Protein AF-A0A7V9C460-F1 (afdb_monomer_lite)

Sequence (54 aa):
MNEINSSGDAYLSHTKLDGKYTLRLSVGSIRVEERHLRKVWDLLNQKLSPNSGR

Secondary structure (DSSP, 8-state):
-HHHHHHTS---EEEEETTEEEEE-----TT--HHHHHHHHHHHHHHHS--S--

Radius of gyration: 12.76 Å; chains: 1; bounding box: 32×19×38 Å

pLDDT: mean 89.2, std 12.94, range [38.06, 97.94]

Foldseek 3Di:
DVVCVVVVLADWDWDADPNDIGIDDDDDDPPDDPVSVVVVVVVVCVVVPPPPDD

Structure (mmCIF, N/CA/C/O backbone):
data_AF-A0A7V9C460-F1
#
_entry.id   AF-A0A7V9C460-F1
#
loop_
_atom_site.group_PDB
_atom_site.id
_atom_site.type_symbol
_atom_site.label_atom_id
_atom_site.label_alt_id
_atom_site.label_comp_id
_atom_site.label_asym_id
_atom_site.label_entity_id
_atom_site.label_seq_id
_atom_site.pdbx_PDB_ins_code
_atom_site.Cartn_x
_atom_site.Cartn_y
_atom_site.Cartn_z
_atom_site.occupancy
_atom_site.B_iso_or_equiv
_atom_site.auth_seq_id
_atom_site.auth_comp_id
_atom_site.auth_asym_id
_atom_site.auth_atom_id
_atom_site.pdbx_PDB_model_num
ATOM 1 N N . MET A 1 1 ? -0.393 5.243 6.625 1.00 89.06 1 MET A N 1
ATOM 2 C CA . MET A 1 1 ? -0.719 5.672 5.242 1.00 89.06 1 MET A CA 1
ATOM 3 C C . MET A 1 1 ? -0.167 7.055 4.937 1.00 89.06 1 MET A C 1
ATOM 5 O O . MET A 1 1 ? 0.670 7.139 4.054 1.00 89.06 1 MET A O 1
ATOM 9 N N . ASN A 1 2 ? -0.588 8.108 5.650 1.00 92.50 2 ASN A N 1
ATOM 10 C CA . ASN A 1 2 ? -0.215 9.496 5.325 1.00 92.50 2 ASN A CA 1
ATOM 11 C C . ASN A 1 2 ? 1.297 9.713 5.189 1.00 92.50 2 ASN A C 1
ATOM 13 O O . ASN A 1 2 ? 1.729 10.309 4.213 1.00 92.50 2 ASN A O 1
ATOM 17 N N . GLU A 1 3 ? 2.098 9.158 6.101 1.00 91.75 3 GLU A N 1
ATOM 18 C CA . GLU A 1 3 ? 3.562 9.246 6.016 1.00 91.75 3 GLU A CA 1
ATOM 19 C C . GLU A 1 3 ? 4.137 8.609 4.743 1.00 91.75 3 GLU A C 1
ATOM 21 O O . GLU A 1 3 ? 4.990 9.206 4.100 1.00 91.75 3 GLU A O 1
ATOM 26 N N . ILE A 1 4 ? 3.640 7.429 4.350 1.00 92.00 4 ILE A N 1
ATOM 27 C CA . ILE A 1 4 ? 4.086 6.722 3.137 1.00 92.00 4 ILE A CA 1
ATOM 28 C C . ILE A 1 4 ? 3.699 7.516 1.882 1.00 92.00 4 ILE A C 1
ATOM 30 O O . ILE A 1 4 ? 4.500 7.664 0.968 1.00 92.00 4 ILE A O 1
ATOM 34 N N . ASN A 1 5 ? 2.486 8.074 1.849 1.00 94.44 5 ASN A N 1
ATOM 35 C CA . ASN A 1 5 ? 2.049 8.890 0.717 1.00 94.44 5 ASN A CA 1
ATOM 36 C C . ASN A 1 5 ? 2.826 10.210 0.632 1.00 94.44 5 ASN A C 1
ATOM 38 O O . ASN A 1 5 ? 3.124 10.674 -0.464 1.00 94.44 5 ASN A O 1
ATOM 42 N N . SER A 1 6 ? 3.159 10.812 1.777 1.00 93.44 6 SER A N 1
ATOM 43 C CA . SER A 1 6 ? 3.921 12.059 1.831 1.00 93.44 6 SER A CA 1
ATOM 44 C C . SER A 1 6 ? 5.393 11.875 1.464 1.00 93.44 6 SER A C 1
ATOM 46 O O . SER A 1 6 ? 6.004 12.844 1.021 1.00 93.44 6 SER A O 1
ATOM 48 N N . SER A 1 7 ? 5.970 10.679 1.640 1.00 91.06 7 SER A N 1
ATOM 49 C CA . SER A 1 7 ? 7.353 10.409 1.225 1.00 91.06 7 SER A CA 1
ATOM 50 C C . SER A 1 7 ? 7.501 10.257 -0.291 1.00 91.06 7 SER A C 1
ATOM 52 O O . SER A 1 7 ? 8.608 10.360 -0.812 1.00 91.06 7 SER A O 1
ATOM 54 N N . GLY A 1 8 ? 6.401 10.012 -1.013 1.00 89.50 8 GLY A N 1
ATOM 55 C CA . GLY A 1 8 ? 6.411 9.760 -2.456 1.00 89.50 8 GLY A CA 1
ATOM 56 C C . GLY A 1 8 ? 6.931 8.372 -2.846 1.00 89.50 8 GLY A C 1
ATOM 57 O O . GLY A 1 8 ? 6.959 8.045 -4.030 1.00 89.50 8 GLY A O 1
ATOM 58 N N . ASP A 1 9 ? 7.302 7.529 -1.877 1.00 88.56 9 ASP A N 1
ATOM 59 C CA . ASP A 1 9 ? 7.811 6.180 -2.143 1.00 88.56 9 ASP A CA 1
ATOM 60 C C . ASP A 1 9 ? 6.739 5.237 -2.688 1.00 88.56 9 ASP A C 1
ATOM 62 O O . ASP A 1 9 ? 7.050 4.301 -3.430 1.00 88.56 9 ASP A O 1
ATOM 66 N N . ALA A 1 10 ? 5.486 5.462 -2.289 1.00 92.12 10 ALA A N 1
ATOM 67 C CA . ALA A 1 10 ? 4.326 4.716 -2.741 1.00 92.12 10 ALA A CA 1
ATOM 68 C C . ALA A 1 10 ? 3.045 5.528 -2.547 1.00 92.12 10 ALA A C 1
ATOM 70 O O . ALA A 1 10 ? 2.974 6.413 -1.697 1.00 92.12 10 ALA A O 1
ATOM 71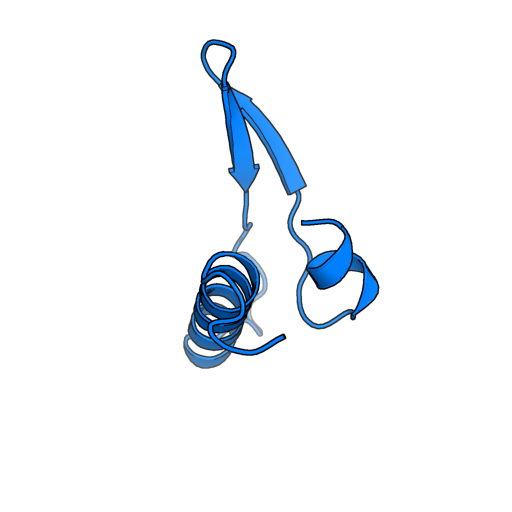 N N . TYR A 1 11 ? 2.006 5.173 -3.301 1.00 93.25 11 TYR A N 1
ATOM 72 C CA . TYR A 1 11 ? 0.670 5.721 -3.108 1.00 93.25 11 TYR A CA 1
ATOM 73 C C . TYR A 1 11 ? -0.288 4.622 -2.655 1.00 93.25 11 TYR A C 1
ATOM 75 O O . TYR A 1 11 ? -0.578 3.676 -3.391 1.00 93.25 11 TYR A O 1
ATOM 83 N N . LEU A 1 12 ? -0.781 4.760 -1.431 1.00 95.25 12 LEU A N 1
ATOM 84 C CA . LEU A 1 12 ? -1.828 3.929 -0.857 1.00 95.25 12 LEU A CA 1
ATOM 85 C C . LEU A 1 12 ? -3.135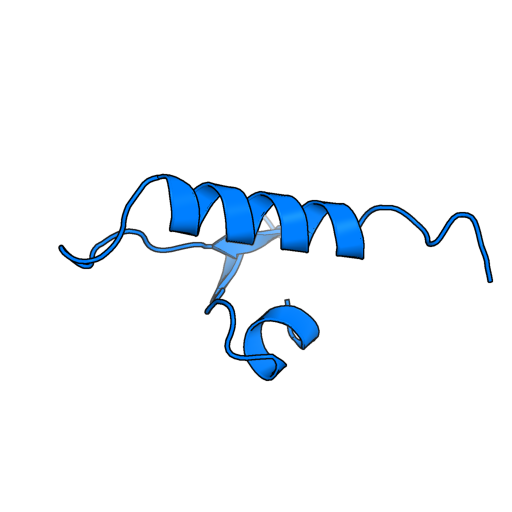 4.714 -0.832 1.00 95.25 12 LEU A C 1
ATOM 87 O O . LEU A 1 12 ? -3.152 5.911 -0.545 1.00 95.25 12 LEU A O 1
ATOM 91 N N . SER A 1 13 ? -4.239 4.022 -1.087 1.00 95.81 13 SER A N 1
ATOM 92 C CA . SER A 1 13 ? -5.587 4.538 -0.837 1.00 95.81 13 SER A CA 1
ATOM 93 C C . SER A 1 13 ? -6.209 3.800 0.345 1.00 95.81 13 SER A C 1
ATOM 95 O O . SER A 1 13 ? -5.653 2.817 0.840 1.00 95.81 13 SER A O 1
ATOM 97 N N . HIS A 1 14 ? -7.362 4.266 0.813 1.00 96.00 14 HIS A N 1
ATOM 98 C CA . HIS A 1 14 ? -8.118 3.578 1.849 1.00 96.00 14 HIS A CA 1
ATOM 99 C C . HIS A 1 14 ? -9.584 3.441 1.454 1.00 96.00 14 HIS A C 1
ATOM 101 O O . HIS A 1 14 ? -10.094 4.167 0.603 1.00 96.00 14 HIS A O 1
ATOM 107 N N . THR A 1 15 ? -10.252 2.484 2.077 1.00 97.25 15 THR A N 1
ATOM 108 C CA . THR A 1 15 ? -11.697 2.291 2.007 1.00 97.25 15 THR A CA 1
ATOM 109 C C . THR A 1 15 ? -12.190 1.737 3.342 1.00 97.25 15 THR A C 1
ATOM 111 O O . THR A 1 15 ? -11.386 1.384 4.209 1.00 97.25 15 THR A O 1
ATOM 114 N N . LYS A 1 16 ? -13.507 1.664 3.521 1.00 97.94 16 LYS A N 1
ATOM 115 C CA . LYS A 1 16 ? -14.138 1.050 4.687 1.00 97.94 16 LYS A CA 1
ATOM 116 C C . LYS A 1 16 ? -14.875 -0.211 4.247 1.00 97.94 16 LYS A C 1
ATOM 118 O O . LYS A 1 16 ? -15.838 -0.111 3.494 1.00 97.94 16 LYS A O 1
ATOM 123 N N . LEU A 1 17 ? -14.415 -1.375 4.701 1.00 97.88 17 LEU A N 1
ATOM 124 C CA . LEU A 1 17 ? -15.062 -2.670 4.459 1.00 97.88 17 LEU A CA 1
ATOM 125 C C . LEU A 1 17 ? -15.610 -3.190 5.786 1.00 97.88 17 LEU A C 1
ATOM 127 O O . LEU A 1 17 ? -14.865 -3.253 6.761 1.00 97.88 17 LEU A O 1
ATOM 131 N N . ASP A 1 18 ? -16.906 -3.492 5.849 1.00 97.06 18 ASP A N 1
ATOM 132 C CA . ASP A 1 18 ? -17.590 -3.961 7.067 1.00 97.06 18 ASP A CA 1
ATOM 133 C C . ASP A 1 18 ? -17.278 -3.119 8.311 1.00 97.06 18 ASP A C 1
ATOM 135 O O . ASP A 1 18 ? -16.990 -3.617 9.399 1.00 97.06 18 ASP A O 1
ATOM 139 N N . GLY A 1 19 ? -17.254 -1.798 8.142 1.00 97.19 19 GLY A N 1
ATOM 140 C CA . GLY A 1 19 ? -16.946 -0.889 9.240 1.00 97.19 19 GLY A CA 1
ATOM 141 C C . GLY A 1 19 ? -15.453 -0.707 9.547 1.00 97.19 19 GLY A C 1
ATOM 142 O O . GLY A 1 19 ? -15.110 0.188 10.319 1.00 97.19 19 GLY A O 1
ATOM 143 N N . LYS A 1 20 ? -14.558 -1.487 8.937 1.00 97.62 20 LYS A N 1
ATOM 144 C CA . LYS A 1 20 ? -13.117 -1.486 9.221 1.00 97.62 20 LYS A CA 1
ATOM 145 C C . LYS A 1 20 ? -12.357 -0.621 8.225 1.00 97.62 20 LYS A C 1
ATOM 147 O O . LYS A 1 20 ? -12.615 -0.667 7.027 1.00 97.62 20 LYS A O 1
ATOM 152 N N . TYR A 1 21 ? -11.405 0.162 8.728 1.00 95.75 21 TYR A N 1
ATOM 153 C CA . TYR A 1 21 ? -10.501 0.945 7.890 1.00 95.75 21 TYR A CA 1
ATOM 154 C C . TYR A 1 21 ? -9.511 0.011 7.190 1.00 95.75 21 TYR A C 1
ATOM 156 O O . TYR A 1 21 ? -8.757 -0.709 7.843 1.00 95.75 21 TYR A O 1
ATOM 164 N N . THR A 1 22 ? -9.519 0.012 5.862 1.00 96.81 22 THR A N 1
ATOM 165 C CA . THR A 1 22 ? -8.746 -0.919 5.038 1.00 96.81 22 THR A CA 1
ATOM 166 C C . THR A 1 22 ? -7.883 -0.147 4.055 1.00 96.81 22 THR A C 1
ATOM 168 O O . THR A 1 22 ? -8.374 0.709 3.321 1.00 96.81 22 THR A O 1
ATOM 171 N N . LEU A 1 23 ? -6.592 -0.471 4.016 1.00 95.06 23 LEU A N 1
ATOM 172 C CA . LEU A 1 23 ? -5.660 0.081 3.037 1.00 95.06 23 LEU A CA 1
ATOM 173 C C . LEU A 1 23 ? -5.734 -0.697 1.723 1.00 95.06 23 LEU A C 1
ATOM 175 O O . LEU A 1 23 ? -5.925 -1.911 1.713 1.00 95.06 23 LEU A O 1
ATOM 179 N N . ARG A 1 24 ? -5.549 0.009 0.609 1.00 95.75 24 ARG A N 1
ATOM 180 C CA . ARG A 1 24 ? -5.521 -0.551 -0.743 1.00 95.75 24 ARG A CA 1
ATOM 181 C C . ARG A 1 24 ? -4.252 -0.123 -1.470 1.00 95.75 24 ARG A C 1
ATOM 183 O O . ARG A 1 24 ? -3.953 1.070 -1.552 1.00 95.75 24 ARG A O 1
ATOM 190 N N . LEU A 1 25 ? -3.573 -1.104 -2.058 1.00 94.38 25 LEU A N 1
ATOM 191 C CA . LEU A 1 25 ? -2.476 -0.930 -3.006 1.00 94.38 25 LEU A CA 1
ATOM 192 C C . LEU A 1 25 ? -2.937 -1.448 -4.373 1.00 94.38 25 LEU A C 1
ATOM 194 O O . LEU A 1 25 ? -3.221 -2.634 -4.519 1.00 94.38 25 LEU A O 1
ATOM 198 N N . SER A 1 26 ? -3.030 -0.565 -5.365 1.00 92.19 26 SER A N 1
ATOM 199 C CA . SER A 1 26 ? -3.435 -0.936 -6.726 1.00 92.19 26 SER A CA 1
ATOM 200 C C . SER A 1 26 ? -2.206 -1.213 -7.585 1.00 92.19 26 SER A C 1
ATOM 202 O O . SER A 1 26 ? -1.421 -0.308 -7.862 1.00 92.19 26 SER A O 1
ATOM 204 N N . VAL A 1 27 ? -2.054 -2.456 -8.038 1.00 92.44 27 VAL A N 1
ATOM 205 C CA . VAL A 1 27 ? -0.965 -2.877 -8.928 1.00 92.44 27 VAL A CA 1
ATOM 206 C C . VAL A 1 27 ? -1.506 -2.958 -10.352 1.00 92.44 27 VAL A C 1
ATOM 208 O O . VAL A 1 27 ? -2.297 -3.842 -10.656 1.00 92.44 27 VAL A O 1
ATOM 211 N N . GLY A 1 28 ? -1.123 -2.013 -11.215 1.00 88.00 28 GLY A N 1
ATOM 212 C CA . GLY A 1 28 ? -1.646 -1.970 -12.591 1.00 88.00 28 GLY A CA 1
ATOM 213 C C . GLY A 1 28 ? -0.769 -1.268 -13.628 1.00 88.00 28 GLY A C 1
ATOM 214 O O . GLY A 1 28 ? -1.113 -1.249 -14.803 1.00 88.00 28 GLY A O 1
ATOM 215 N N . SER A 1 29 ? 0.367 -0.693 -13.226 1.00 88.94 29 SER A N 1
ATOM 216 C CA . SER A 1 29 ? 1.328 -0.117 -14.171 1.00 88.94 29 SER A CA 1
ATOM 217 C C . SER A 1 29 ? 2.296 -1.194 -14.651 1.00 88.94 29 SER A C 1
ATOM 219 O O . SER A 1 29 ? 2.855 -1.925 -13.838 1.00 88.94 29 SER A O 1
ATOM 221 N N . ILE A 1 30 ? 2.565 -1.231 -15.959 1.00 93.19 30 ILE A N 1
ATOM 222 C CA . ILE A 1 30 ? 3.529 -2.156 -16.583 1.00 93.19 30 ILE A CA 1
ATOM 223 C C . ILE A 1 30 ? 4.976 -1.960 -16.105 1.00 93.19 30 ILE A C 1
ATOM 225 O O . ILE A 1 30 ? 5.824 -2.809 -16.343 1.00 93.19 30 ILE A O 1
ATOM 229 N N . ARG A 1 31 ? 5.270 -0.834 -15.440 1.00 92.81 31 ARG A N 1
ATOM 230 C CA . ARG A 1 31 ? 6.577 -0.554 -14.825 1.00 92.81 31 ARG A CA 1
ATOM 231 C C . ARG A 1 31 ? 6.680 -1.075 -13.390 1.00 92.81 31 ARG A C 1
ATOM 233 O O . ARG A 1 31 ? 7.720 -0.913 -12.757 1.00 92.81 31 ARG A O 1
ATOM 240 N N . VAL A 1 32 ? 5.597 -1.619 -12.832 1.00 93.00 32 VAL A N 1
ATOM 241 C CA . VAL A 1 32 ? 5.627 -2.217 -11.496 1.00 93.00 32 VAL A CA 1
ATOM 242 C C . VAL A 1 32 ? 6.301 -3.580 -11.588 1.00 93.00 32 VAL A C 1
ATOM 244 O O . VAL A 1 32 ? 6.087 -4.345 -12.516 1.00 93.00 32 VAL A O 1
ATOM 247 N N . GLU A 1 33 ? 7.125 -3.865 -10.591 1.00 95.19 33 GLU A N 1
ATOM 248 C CA . GLU A 1 33 ? 7.975 -5.043 -10.502 1.00 95.19 33 GLU A CA 1
ATOM 249 C C . GLU A 1 33 ? 7.952 -5.495 -9.046 1.00 95.19 33 GLU A C 1
ATOM 25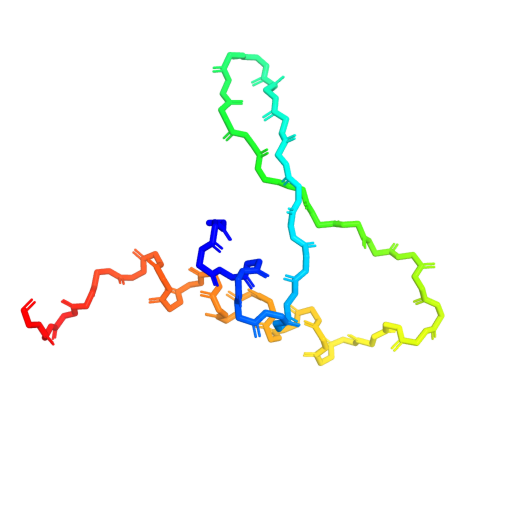1 O O . GLU A 1 33 ? 7.603 -4.717 -8.150 1.00 95.19 33 GLU A O 1
ATOM 256 N N . GLU A 1 34 ? 8.365 -6.729 -8.791 1.00 95.38 34 GLU A N 1
ATOM 257 C CA . GLU A 1 34 ? 8.343 -7.325 -7.456 1.00 95.38 34 GLU A CA 1
ATOM 258 C C . GLU A 1 34 ? 9.084 -6.476 -6.411 1.00 95.38 34 GLU A C 1
ATOM 260 O O . GLU A 1 34 ? 8.583 -6.279 -5.302 1.00 95.38 34 GLU A O 1
ATOM 265 N N . ARG A 1 35 ? 10.228 -5.880 -6.782 1.00 95.62 35 ARG A N 1
ATOM 266 C CA . ARG A 1 35 ? 10.995 -4.985 -5.896 1.00 95.62 35 ARG A CA 1
ATOM 267 C C . ARG A 1 35 ? 10.175 -3.799 -5.382 1.00 95.62 35 ARG A C 1
ATOM 269 O O . ARG A 1 35 ? 10.380 -3.359 -4.255 1.00 95.62 35 ARG A O 1
ATOM 276 N N . HIS A 1 36 ? 9.240 -3.288 -6.185 1.00 93.94 36 HIS A N 1
ATOM 277 C CA . HIS A 1 36 ? 8.393 -2.166 -5.796 1.00 93.94 36 HIS A CA 1
ATOM 278 C C . HIS A 1 36 ? 7.391 -2.616 -4.727 1.00 93.94 36 HIS A C 1
ATOM 280 O O . HIS A 1 36 ? 7.199 -1.915 -3.740 1.00 93.94 36 HIS A O 1
ATOM 286 N N . LEU A 1 37 ? 6.815 -3.814 -4.873 1.00 94.62 37 LEU A N 1
ATOM 287 C CA . LEU A 1 37 ? 5.891 -4.382 -3.888 1.00 94.62 37 LEU A CA 1
ATOM 288 C C . LEU A 1 37 ? 6.599 -4.713 -2.571 1.00 94.62 37 LEU A C 1
ATOM 290 O O . LEU A 1 37 ? 6.082 -4.379 -1.505 1.00 94.62 37 LEU A O 1
ATOM 294 N N . ARG A 1 38 ? 7.804 -5.295 -2.644 1.00 96.12 38 ARG A N 1
ATOM 29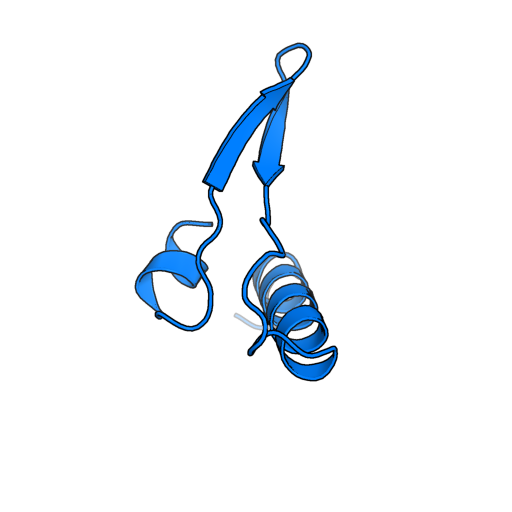5 C CA . ARG A 1 38 ? 8.650 -5.560 -1.469 1.00 96.12 38 ARG A CA 1
ATOM 296 C C . ARG A 1 38 ? 8.955 -4.275 -0.703 1.00 96.12 38 ARG A C 1
ATOM 298 O O . ARG A 1 38 ? 8.692 -4.218 0.491 1.00 96.12 38 ARG A O 1
ATOM 305 N N . LYS A 1 39 ? 9.363 -3.208 -1.401 1.00 94.12 39 LYS A N 1
ATOM 306 C CA . LYS A 1 39 ? 9.588 -1.889 -0.787 1.00 94.12 39 LYS A CA 1
ATOM 307 C C . LYS A 1 39 ? 8.348 -1.375 -0.044 1.00 94.12 39 LYS A C 1
ATOM 309 O O . LYS A 1 39 ? 8.473 -0.902 1.080 1.00 94.12 39 LYS A O 1
ATOM 314 N N . VAL A 1 40 ? 7.152 -1.468 -0.638 1.00 94.50 40 VAL A N 1
ATOM 315 C CA . VAL A 1 40 ? 5.906 -1.038 0.032 1.00 94.50 40 VAL A CA 1
ATOM 316 C C . VAL A 1 40 ? 5.630 -1.865 1.287 1.00 94.50 40 VAL A C 1
ATOM 318 O O . VAL A 1 40 ? 5.257 -1.305 2.317 1.00 94.50 40 VAL A O 1
ATOM 321 N N . TRP A 1 41 ? 5.817 -3.182 1.210 1.00 94.25 41 TRP A N 1
ATOM 322 C CA . TRP A 1 41 ? 5.629 -4.084 2.344 1.00 94.25 41 TRP A CA 1
ATOM 323 C C . TRP A 1 41 ? 6.594 -3.774 3.493 1.00 94.25 41 TRP A C 1
ATOM 325 O O . TRP A 1 41 ? 6.175 -3.679 4.647 1.00 94.25 41 TRP A O 1
ATOM 335 N N . ASP A 1 42 ? 7.864 -3.538 3.180 1.00 94.62 42 ASP A N 1
ATOM 336 C CA . ASP A 1 42 ? 8.878 -3.191 4.173 1.00 94.62 42 ASP A CA 1
ATOM 337 C C . ASP A 1 42 ? 8.570 -1.842 4.830 1.00 94.62 42 ASP A C 1
ATOM 339 O O . ASP A 1 42 ? 8.606 -1.736 6.054 1.00 94.62 42 ASP A O 1
ATOM 343 N N . LEU A 1 43 ? 8.174 -0.830 4.048 1.00 93.12 43 LEU A N 1
ATOM 344 C CA . LEU A 1 43 ? 7.756 0.476 4.573 1.00 93.12 43 LEU A CA 1
ATOM 345 C C . LEU A 1 43 ? 6.555 0.360 5.518 1.00 93.12 43 LEU A C 1
ATOM 347 O O . LEU A 1 43 ? 6.529 1.009 6.562 1.00 93.12 43 LEU A O 1
ATOM 351 N N . LEU A 1 44 ? 5.563 -0.470 5.181 1.00 92.94 44 LEU A N 1
ATOM 352 C CA . LEU A 1 44 ? 4.421 -0.721 6.062 1.00 92.94 44 LEU A CA 1
ATOM 353 C C . LEU A 1 44 ? 4.874 -1.344 7.386 1.00 92.94 44 LEU A C 1
ATOM 355 O O . LEU A 1 44 ? 4.497 -0.848 8.446 1.00 92.94 44 LEU A O 1
ATOM 359 N N . ASN A 1 45 ? 5.716 -2.377 7.344 1.00 92.06 45 ASN A N 1
ATOM 360 C CA . ASN A 1 45 ? 6.190 -3.056 8.552 1.00 92.06 45 ASN A CA 1
ATOM 361 C C . ASN A 1 45 ? 7.116 -2.190 9.407 1.00 92.06 45 ASN A C 1
ATOM 363 O O . ASN A 1 45 ? 7.015 -2.234 10.630 1.00 92.06 45 ASN A O 1
ATOM 367 N N . GLN A 1 46 ? 7.973 -1.369 8.799 1.00 91.50 46 GLN A N 1
ATOM 368 C CA . GLN A 1 46 ? 8.818 -0.413 9.522 1.00 91.50 46 GLN A CA 1
ATOM 369 C C . GLN A 1 46 ? 7.989 0.620 10.287 1.00 91.50 46 GLN A C 1
ATOM 371 O O . GLN A 1 46 ? 8.374 1.031 11.375 1.00 91.50 46 GLN A O 1
ATOM 376 N N . LYS A 1 47 ? 6.849 1.041 9.7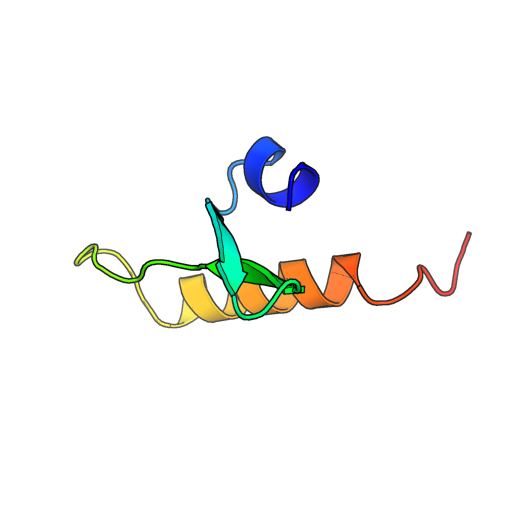30 1.00 86.94 47 LYS A N 1
ATOM 377 C CA . LYS A 1 47 ? 5.954 2.021 10.360 1.00 86.94 47 LYS A CA 1
ATOM 378 C C . LYS A 1 47 ? 4.981 1.404 11.368 1.00 86.94 47 LYS A C 1
ATOM 380 O O . LYS A 1 47 ? 4.462 2.126 12.212 1.00 86.94 47 LYS A O 1
ATOM 385 N N . LEU A 1 48 ? 4.705 0.102 11.261 1.00 84.81 48 LEU A N 1
ATOM 386 C CA . LEU A 1 48 ? 3.843 -0.646 12.185 1.00 84.81 48 LEU A CA 1
ATOM 387 C C . LEU A 1 48 ? 4.608 -1.243 13.363 1.00 84.81 48 LEU A C 1
ATOM 389 O O . LEU A 1 48 ? 4.052 -1.360 14.453 1.00 84.81 48 LEU A O 1
ATOM 393 N N . SER A 1 49 ? 5.862 -1.637 13.143 1.00 74.56 49 SER A N 1
ATOM 394 C CA . SER A 1 49 ? 6.739 -2.051 14.228 1.00 74.56 49 SER A CA 1
ATOM 395 C C . SER A 1 49 ? 6.912 -0.840 15.139 1.00 74.56 49 SER A C 1
ATOM 397 O O . SER A 1 49 ? 7.361 0.203 14.655 1.00 74.56 49 SER A O 1
ATOM 399 N N . PRO A 1 50 ? 6.538 -0.918 16.430 1.00 56.06 50 PRO A N 1
ATOM 400 C CA . PRO A 1 50 ? 6.863 0.154 17.347 1.00 56.06 50 PRO A CA 1
ATOM 401 C C . PRO A 1 50 ? 8.375 0.323 17.269 1.00 56.06 50 PRO A C 1
ATOM 403 O O . PRO A 1 50 ? 9.105 -0.670 17.361 1.00 56.06 50 PRO A O 1
ATOM 406 N N . ASN A 1 51 ? 8.839 1.554 17.051 1.00 53.31 51 ASN A N 1
ATOM 407 C CA . ASN A 1 51 ? 10.232 1.905 17.279 1.00 53.31 51 ASN A CA 1
ATOM 408 C C . ASN A 1 51 ? 10.622 1.310 18.637 1.00 53.31 51 ASN A C 1
ATOM 410 O O . ASN A 1 51 ? 10.266 1.844 19.683 1.00 53.31 51 ASN A O 1
ATOM 414 N N . SER A 1 52 ? 11.331 0.182 18.630 1.00 53.56 52 SER A N 1
ATOM 415 C CA . SER A 1 52 ? 11.895 -0.443 19.826 1.00 53.56 52 SER A CA 1
ATOM 416 C C . SER A 1 52 ? 13.154 0.335 20.211 1.00 53.56 52 SE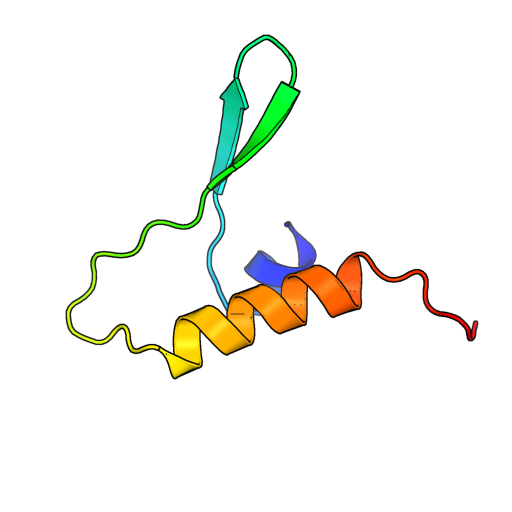R A C 1
ATOM 418 O O . SER A 1 52 ? 14.251 -0.209 20.275 1.00 53.56 52 SER A O 1
ATOM 420 N N . GLY A 1 53 ? 13.001 1.653 20.354 1.00 53.72 53 GLY A N 1
ATOM 421 C CA . GLY A 1 53 ? 14.097 2.603 20.458 1.00 53.72 53 GLY A CA 1
ATOM 422 C C . GLY A 1 53 ? 13.709 4.022 20.051 1.00 53.72 53 GLY A C 1
ATOM 423 O O . GLY A 1 53 ? 14.240 4.532 19.067 1.00 53.72 53 GLY A O 1
ATOM 424 N N . ARG A 1 54 ? 12.784 4.643 20.788 1.00 38.06 54 ARG A N 1
ATOM 425 C CA . ARG A 1 54 ? 12.894 6.004 21.354 1.00 38.06 54 ARG A CA 1
ATOM 426 C C . ARG A 1 54 ? 11.598 6.407 22.039 1.00 38.06 54 ARG A C 1
ATOM 428 O O . ARG A 1 54 ? 10.539 6.271 21.394 1.00 38.06 54 ARG A O 1
#